Protein AF-A0A9D4R6Y9-F1 (afdb_monomer_lite)

Sequence (122 aa):
MSGPCGAQRCAICPYTMTADYFTDPSCRKYSVRNNMDCKSSNAVYAVNCRRCRRYVYVEETGGTLYQGHLLKLSRIRTQQSDPVAEQFYTDGHSVDDFRIMGLKKTQRIGRVPQYHEAIMDG

pLDDT: mean 79.69, std 13.56, range [30.67, 95.31]

Foldseek 3Di:
DAAPVRDDPQVARVQEDDDQWDAFLVRDIAGQPDPDDQQDAQFWKWKAFQVQRWIKIKRDAADGNSVVVVVLLVCLVVVPDDPPSVVQNPPPHHPVRIHMYTRGHDPDHDDDMDIDTGHNDD

Radius of gyration: 13.74 Å; chains: 1; bounding box: 34×31×35 Å

Structure (mmCIF, N/CA/C/O backbone):
data_AF-A0A9D4R6Y9-F1
#
_entry.id   AF-A0A9D4R6Y9-F1
#
loop_
_atom_site.group_PDB
_atom_site.id
_atom_site.type_symbol
_atom_site.label_atom_id
_atom_site.label_alt_id
_atom_site.label_comp_id
_atom_site.label_asym_id
_atom_site.label_entity_id
_atom_site.label_seq_id
_atom_site.pdbx_PDB_ins_code
_atom_site.Cartn_x
_atom_site.Cartn_y
_atom_site.Cartn_z
_atom_site.occupancy
_atom_site.B_iso_or_equiv
_atom_site.auth_seq_id
_atom_site.auth_comp_id
_atom_site.auth_asym_id
_atom_site.auth_atom_id
_atom_site.pdbx_PDB_model_num
ATOM 1 N N . MET A 1 1 ? -16.861 -4.613 -6.555 1.00 50.16 1 MET A N 1
ATOM 2 C CA . MET A 1 1 ? -16.790 -5.135 -5.173 1.00 50.16 1 MET A CA 1
ATOM 3 C C . MET A 1 1 ? -16.134 -4.084 -4.286 1.00 50.16 1 MET A C 1
ATOM 5 O O . MET A 1 1 ? -15.213 -3.417 -4.749 1.00 50.16 1 MET A O 1
ATOM 9 N N . SER A 1 2 ? -16.639 -3.878 -3.070 1.00 62.03 2 SER A N 1
ATOM 10 C CA . SER A 1 2 ? -15.999 -3.050 -2.039 1.00 62.03 2 SER A CA 1
ATOM 11 C C . SER A 1 2 ? -14.881 -3.850 -1.364 1.00 62.03 2 SER A C 1
ATOM 13 O O . SER A 1 2 ? -15.074 -5.023 -1.057 1.00 62.03 2 SER A O 1
ATOM 15 N N . GLY A 1 3 ? -13.712 -3.239 -1.164 1.00 76.44 3 GLY A N 1
ATOM 16 C CA . GLY A 1 3 ? -12.616 -3.858 -0.408 1.00 76.44 3 GLY A CA 1
ATOM 17 C C . GLY A 1 3 ? -12.888 -3.888 1.106 1.00 76.44 3 GLY A C 1
ATOM 18 O O . GLY A 1 3 ? -13.947 -3.423 1.534 1.00 76.44 3 GLY A O 1
ATOM 19 N N . PRO A 1 4 ? -11.931 -4.353 1.933 1.00 83.38 4 PRO A N 1
ATOM 20 C CA . PRO A 1 4 ? -12.119 -4.531 3.380 1.00 83.38 4 PRO A CA 1
ATOM 21 C C . PRO A 1 4 ? -12.622 -3.294 4.137 1.00 83.38 4 PRO A C 1
ATOM 23 O O . PRO A 1 4 ? -13.291 -3.424 5.152 1.00 83.38 4 PRO A O 1
ATOM 26 N N . CYS A 1 5 ? -12.353 -2.086 3.634 1.00 88.75 5 CYS A N 1
ATOM 27 C CA . CYS A 1 5 ? -12.771 -0.842 4.282 1.00 88.75 5 CYS A CA 1
ATOM 28 C C . CYS A 1 5 ? -14.231 -0.430 4.006 1.00 88.75 5 CYS A C 1
ATOM 30 O O . CYS A 1 5 ? -14.662 0.636 4.461 1.00 88.75 5 CYS A O 1
ATOM 32 N N . GLY A 1 6 ? -14.974 -1.194 3.197 1.00 88.81 6 GLY A N 1
ATOM 33 C CA . GLY A 1 6 ? -16.362 -0.908 2.818 1.00 88.81 6 GLY A CA 1
ATOM 34 C C . GLY A 1 6 ? -16.546 0.238 1.813 1.00 88.81 6 GLY A C 1
ATOM 35 O O . GLY A 1 6 ? -17.661 0.472 1.360 1.00 88.81 6 GLY A O 1
ATOM 36 N N . ALA A 1 7 ? -15.481 0.947 1.421 1.00 89.50 7 ALA A N 1
ATOM 37 C CA . ALA A 1 7 ? -15.581 2.017 0.431 1.00 89.50 7 ALA A CA 1
ATOM 38 C C . ALA A 1 7 ? -15.695 1.461 -0.997 1.00 89.50 7 ALA A C 1
ATOM 40 O O . ALA A 1 7 ? -14.963 0.548 -1.404 1.00 89.50 7 ALA A O 1
ATOM 41 N N . GLN A 1 8 ? -16.583 2.061 -1.788 1.00 89.25 8 GLN A N 1
ATOM 42 C CA . GLN A 1 8 ? -16.699 1.771 -3.211 1.00 89.25 8 GLN A CA 1
ATOM 43 C C . GLN A 1 8 ? -15.455 2.296 -3.944 1.00 89.25 8 GLN A C 1
ATOM 45 O O . GLN A 1 8 ? -15.147 3.480 -3.874 1.00 89.25 8 GLN A O 1
ATOM 50 N N . ARG A 1 9 ? -14.743 1.407 -4.655 1.00 89.44 9 ARG A N 1
ATOM 51 C CA . ARG A 1 9 ? -13.534 1.730 -5.446 1.00 89.44 9 ARG A CA 1
ATOM 52 C C . ARG A 1 9 ? -12.377 2.340 -4.633 1.00 89.44 9 ARG A C 1
ATOM 54 O O . ARG A 1 9 ? -11.681 3.227 -5.117 1.00 89.44 9 ARG A O 1
ATOM 61 N N . CYS A 1 10 ? -12.137 1.854 -3.413 1.00 91.56 10 CYS A N 1
ATOM 62 C CA . CYS A 1 10 ? -10.939 2.236 -2.659 1.00 91.56 10 CYS A CA 1
ATOM 63 C C . CYS A 1 10 ? -9.663 1.983 -3.485 1.00 91.56 10 CYS A C 1
ATOM 65 O O . CYS A 1 10 ? -9.464 0.873 -3.973 1.00 91.56 10 CYS A O 1
ATOM 67 N N . ALA A 1 11 ? -8.784 2.984 -3.593 1.00 91.00 11 ALA A N 1
ATOM 68 C CA . ALA A 1 11 ? -7.541 2.884 -4.362 1.00 91.00 11 ALA A CA 1
ATOM 69 C C . ALA 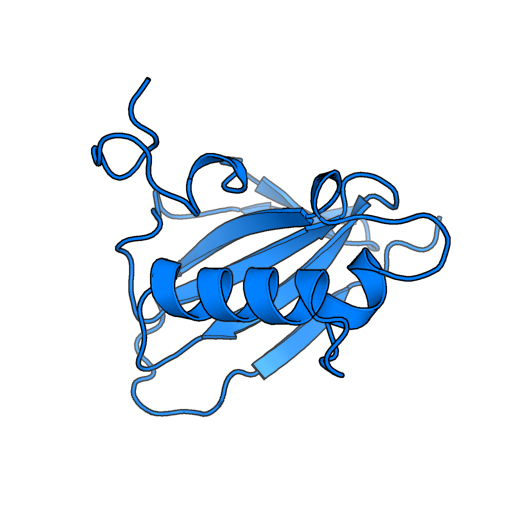A 1 11 ? -6.503 1.930 -3.743 1.00 91.00 11 ALA A C 1
ATOM 71 O O . ALA A 1 11 ? -5.618 1.446 -4.441 1.00 91.00 11 ALA A O 1
ATOM 72 N N . ILE A 1 12 ? -6.606 1.667 -2.437 1.00 91.25 12 ILE A N 1
ATOM 73 C CA . ILE A 1 12 ? -5.592 0.934 -1.665 1.00 91.25 12 ILE A CA 1
ATOM 74 C C . ILE A 1 12 ? -5.989 -0.516 -1.413 1.00 91.25 12 ILE A C 1
ATOM 76 O O . ILE A 1 12 ? -5.146 -1.404 -1.492 1.00 91.25 12 ILE A O 1
ATOM 80 N N . CYS A 1 13 ? -7.274 -0.778 -1.171 1.00 90.31 13 CYS A N 1
ATOM 81 C CA . CYS A 1 13 ? -7.758 -2.128 -0.887 1.00 90.31 13 CYS A CA 1
ATOM 82 C C . CYS A 1 13 ? -7.397 -3.198 -1.935 1.00 90.31 13 CYS A C 1
ATOM 84 O O . CYS A 1 13 ? -7.180 -4.330 -1.514 1.00 90.31 13 CYS A O 1
ATOM 86 N N . PRO A 1 14 ? -7.284 -2.905 -3.248 1.00 90.81 14 PRO A N 1
ATOM 87 C CA . PRO A 1 14 ? -6.811 -3.886 -4.231 1.00 90.81 14 PRO A CA 1
ATOM 88 C C . PRO A 1 14 ? -5.385 -4.402 -3.976 1.00 90.81 14 PRO A C 1
ATOM 90 O O . PRO A 1 14 ? -5.031 -5.492 -4.422 1.00 90.81 14 PRO A O 1
ATOM 93 N N . TYR A 1 15 ? -4.572 -3.626 -3.257 1.00 90.56 15 TYR A N 1
ATOM 94 C CA . TYR A 1 15 ? -3.206 -3.981 -2.876 1.00 90.56 15 TYR A CA 1
ATOM 95 C C . TYR A 1 15 ? -3.137 -4.605 -1.475 1.00 90.56 15 TYR A C 1
ATOM 97 O O . TYR A 1 15 ? -2.095 -5.138 -1.090 1.00 90.56 15 TYR A O 1
ATOM 105 N N . THR A 1 16 ? -4.230 -4.565 -0.706 1.00 87.38 16 THR A N 1
ATOM 106 C CA . THR A 1 16 ? -4.296 -5.148 0.635 1.00 87.38 16 THR A CA 1
ATOM 107 C C . THR A 1 16 ? -4.453 -6.658 0.577 1.00 87.38 16 THR A C 1
ATOM 109 O O . THR A 1 16 ? -5.313 -7.181 -0.126 1.00 87.38 16 THR A O 1
ATOM 112 N N . MET A 1 17 ? -3.632 -7.353 1.356 1.00 85.50 17 MET A N 1
ATOM 113 C CA . MET A 1 17 ? -3.764 -8.776 1.630 1.00 85.50 17 MET A CA 1
ATOM 114 C C . MET A 1 17 ? -4.025 -9.010 3.116 1.00 85.50 17 MET A C 1
ATOM 116 O O . MET A 1 17 ? -3.555 -8.267 3.979 1.00 85.50 17 MET A O 1
ATOM 120 N N . THR A 1 18 ? -4.765 -10.075 3.397 1.00 78.62 18 THR A N 1
ATOM 121 C CA . THR A 1 18 ? -4.984 -10.610 4.739 1.00 78.62 18 THR A CA 1
ATOM 122 C C . THR A 1 18 ? -4.292 -11.960 4.838 1.00 78.62 18 THR A C 1
ATOM 124 O O . THR A 1 18 ? -4.414 -12.780 3.929 1.00 78.62 18 THR A O 1
ATOM 127 N N . ALA A 1 19 ? -3.590 -12.200 5.936 1.00 79.12 19 ALA A N 1
ATOM 128 C CA . ALA A 1 19 ? -3.064 -13.509 6.283 1.00 79.12 19 ALA A CA 1
ATOM 129 C C . ALA A 1 19 ? -3.063 -13.637 7.804 1.00 79.12 19 ALA A C 1
ATOM 131 O O . ALA A 1 19 ? -2.883 -12.635 8.490 1.00 79.12 19 ALA A O 1
ATOM 132 N N . ASP A 1 20 ? -3.214 -14.853 8.324 1.00 80.56 20 ASP A N 1
ATOM 133 C CA . ASP A 1 20 ? -3.112 -15.110 9.769 1.00 80.56 20 ASP A CA 1
ATOM 134 C C . ASP A 1 20 ? -1.658 -15.066 10.256 1.00 80.56 20 ASP A C 1
ATOM 136 O O . ASP A 1 20 ? -1.360 -14.884 11.441 1.00 80.56 20 ASP A O 1
ATOM 140 N N . TYR A 1 21 ? -0.727 -15.265 9.328 1.00 78.12 21 TYR A N 1
ATOM 141 C CA . TYR A 1 21 ? 0.697 -15.243 9.573 1.00 78.12 21 TYR A CA 1
ATOM 142 C C . TYR A 1 21 ? 1.469 -14.906 8.305 1.00 78.12 21 TYR A C 1
ATOM 144 O O . TYR A 1 21 ? 1.001 -15.127 7.189 1.00 78.12 21 TYR A O 1
ATOM 152 N N . PHE A 1 22 ? 2.700 -14.462 8.494 1.00 75.69 22 PHE A N 1
ATOM 153 C CA . PHE A 1 22 ? 3.706 -14.438 7.444 1.00 75.69 22 PHE A CA 1
ATOM 154 C C . PHE A 1 22 ? 5.022 -14.993 8.004 1.00 75.69 22 PHE A C 1
ATOM 156 O O . PHE A 1 22 ? 5.182 -15.139 9.222 1.00 75.69 22 PHE A O 1
ATOM 163 N N . THR A 1 23 ? 5.936 -15.346 7.109 1.00 74.31 23 THR A N 1
ATOM 164 C CA . THR A 1 23 ? 7.214 -15.972 7.453 1.00 74.31 23 THR A CA 1
ATOM 165 C C . THR A 1 23 ? 8.350 -15.075 6.985 1.00 74.31 23 THR A C 1
ATOM 167 O O . THR A 1 23 ? 8.291 -14.554 5.871 1.00 74.31 23 THR A O 1
ATOM 170 N N . ASP A 1 24 ? 9.351 -14.868 7.838 1.00 67.88 24 ASP A N 1
ATOM 171 C CA . ASP A 1 24 ? 10.568 -14.139 7.477 1.00 67.88 24 ASP A CA 1
ATOM 172 C C . ASP A 1 24 ? 11.606 -15.061 6.790 1.00 67.88 24 ASP A C 1
ATOM 174 O O . ASP A 1 24 ? 11.403 -16.275 6.706 1.00 67.88 24 ASP A O 1
ATOM 178 N N . PRO A 1 25 ? 12.729 -14.512 6.298 1.00 65.56 25 PRO A N 1
ATOM 179 C CA . PRO A 1 25 ? 13.803 -15.273 5.652 1.00 65.56 25 PRO A CA 1
ATOM 180 C C . PRO A 1 25 ? 14.384 -16.400 6.505 1.00 65.56 25 PRO A C 1
ATOM 182 O O . PRO A 1 25 ? 14.843 -17.408 5.985 1.00 65.56 25 PRO A O 1
ATOM 185 N N . SER A 1 26 ? 14.359 -16.245 7.828 1.00 68.75 26 SER A N 1
ATOM 186 C CA . SER A 1 26 ? 14.868 -17.227 8.786 1.00 68.75 26 SER A CA 1
ATOM 187 C C . SER A 1 26 ? 13.816 -18.280 9.151 1.00 68.75 26 SER A C 1
ATOM 189 O O . SER A 1 26 ? 13.926 -18.930 10.191 1.00 68.75 26 SER A O 1
ATOM 191 N N . CYS A 1 27 ? 12.771 -18.431 8.331 1.00 74.31 27 CYS A N 1
ATOM 192 C CA . CYS A 1 27 ? 11.635 -19.321 8.558 1.00 74.31 27 CYS A CA 1
ATOM 193 C C . CYS A 1 27 ? 10.863 -19.038 9.859 1.00 74.31 27 CYS A C 1
ATOM 195 O O . CYS A 1 27 ? 10.098 -19.887 10.328 1.00 74.31 27 CYS A O 1
ATOM 197 N N . ARG A 1 28 ? 11.003 -17.845 10.453 1.00 73.56 28 ARG A N 1
ATOM 198 C CA . ARG A 1 28 ? 10.245 -17.486 11.655 1.00 73.56 28 ARG A CA 1
ATOM 199 C C . ARG A 1 28 ? 8.850 -17.037 11.259 1.00 73.56 28 ARG A C 1
ATOM 201 O O . ARG A 1 28 ? 8.674 -16.161 10.416 1.00 73.56 28 ARG A O 1
ATOM 208 N N . LYS A 1 29 ? 7.848 -17.629 11.906 1.00 78.75 29 LYS A N 1
ATOM 209 C CA . LYS A 1 29 ? 6.431 -17.330 11.693 1.00 78.75 29 LYS A CA 1
ATOM 210 C C . LYS A 1 29 ? 5.980 -16.210 12.627 1.00 78.75 29 LYS A C 1
ATOM 212 O O . LYS A 1 29 ? 6.095 -16.332 13.846 1.00 78.75 29 LYS A O 1
ATOM 217 N N . TYR A 1 30 ? 5.402 -15.158 12.066 1.00 75.62 30 TYR A N 1
ATOM 218 C CA . TYR A 1 30 ? 4.850 -14.030 12.812 1.00 75.62 30 TYR A CA 1
ATOM 219 C C . TYR A 1 30 ? 3.336 -14.046 12.686 1.00 75.62 30 TYR A C 1
ATOM 221 O O . TYR A 1 30 ? 2.799 -14.037 11.581 1.00 75.62 30 TYR A O 1
ATOM 229 N N . SER A 1 31 ? 2.642 -14.081 13.823 1.00 75.62 31 SER A N 1
ATOM 230 C CA . SER A 1 31 ? 1.183 -14.005 13.851 1.00 75.62 31 SER A CA 1
ATOM 231 C C . SER A 1 31 ? 0.724 -12.591 13.511 1.00 75.62 31 SER A C 1
ATOM 233 O O . SER A 1 31 ? 1.149 -11.626 14.152 1.00 75.62 31 SER A O 1
ATOM 235 N N . VAL A 1 32 ? -0.198 -12.477 12.565 1.00 79.50 32 VAL A N 1
ATOM 236 C CA . VAL A 1 32 ? -0.893 -11.228 12.270 1.00 79.50 32 VAL A CA 1
ATOM 237 C C . VAL A 1 32 ? -2.081 -11.153 13.214 1.00 79.50 32 VAL A C 1
ATOM 239 O O . VAL A 1 32 ? -3.077 -11.856 13.070 1.00 79.50 32 VAL A O 1
ATOM 242 N N . ARG A 1 33 ? -1.944 -10.338 14.256 1.00 65.31 33 ARG A N 1
ATOM 243 C CA . ARG A 1 33 ? -2.988 -10.144 15.260 1.00 65.31 33 ARG A CA 1
ATOM 244 C C . ARG A 1 33 ? -3.595 -8.782 15.006 1.00 65.31 33 ARG A C 1
ATOM 246 O O . ARG A 1 33 ? -3.117 -7.813 15.587 1.00 65.31 33 ARG A O 1
ATOM 253 N N . ASN A 1 34 ? -4.549 -8.726 14.072 1.00 66.00 34 ASN A N 1
ATOM 254 C CA . ASN A 1 34 ? -5.666 -7.771 13.980 1.00 66.00 34 ASN A CA 1
ATOM 255 C C . ASN A 1 34 ? -6.144 -7.621 12.529 1.00 66.00 34 ASN A C 1
ATOM 257 O O . ASN A 1 34 ? -5.340 -7.447 11.616 1.00 66.00 34 ASN A O 1
ATOM 261 N N . ASN A 1 35 ? -7.465 -7.558 12.342 1.00 71.00 35 ASN A N 1
ATOM 262 C CA . ASN A 1 35 ? -8.069 -7.122 11.083 1.00 71.00 35 ASN A CA 1
ATOM 263 C C . ASN A 1 35 ? -7.862 -5.613 10.924 1.00 71.00 35 ASN A C 1
ATOM 265 O O . ASN A 1 35 ? -8.661 -4.811 11.407 1.00 71.00 35 ASN A O 1
ATOM 269 N N . MET A 1 36 ? -6.755 -5.226 10.291 1.00 80.94 36 MET A N 1
ATOM 270 C CA . MET A 1 36 ? -6.520 -3.846 9.877 1.00 80.94 36 MET A CA 1
ATOM 271 C C . MET A 1 36 ? -6.932 -3.653 8.422 1.00 80.94 36 MET A C 1
ATOM 273 O O . MET A 1 36 ? -6.724 -4.513 7.569 1.00 80.94 36 MET A O 1
ATOM 277 N N . ASP A 1 37 ? -7.499 -2.489 8.149 1.00 86.75 37 ASP A N 1
ATOM 278 C CA . ASP A 1 37 ? -7.884 -2.035 6.820 1.00 86.75 37 ASP A CA 1
ATOM 279 C C . ASP A 1 37 ? -7.188 -0.707 6.491 1.00 86.75 37 ASP A C 1
ATOM 281 O O . ASP A 1 37 ? -6.468 -0.134 7.310 1.00 86.75 37 ASP A O 1
ATOM 285 N N . CYS A 1 38 ? -7.428 -0.160 5.298 1.00 88.12 38 CYS A N 1
ATOM 286 C CA . CYS A 1 38 ? -6.811 1.107 4.908 1.00 88.12 38 CYS A CA 1
ATOM 287 C C . CYS A 1 38 ? -7.232 2.301 5.795 1.00 88.12 38 CYS A C 1
ATOM 289 O O . CYS A 1 38 ? -6.572 3.332 5.768 1.00 88.12 38 CYS A O 1
ATOM 291 N N . LYS A 1 39 ? -8.309 2.198 6.584 1.00 89.06 39 LYS A N 1
ATOM 292 C CA . LYS A 1 39 ? -8.752 3.265 7.498 1.00 89.06 39 LYS A CA 1
ATOM 293 C C . LYS A 1 39 ? -8.020 3.221 8.840 1.00 89.06 39 LYS A C 1
ATOM 295 O O . LYS A 1 39 ? -8.108 4.170 9.615 1.00 89.06 39 LYS A O 1
ATOM 300 N N . SER A 1 40 ? -7.301 2.140 9.124 1.00 87.69 40 SER A N 1
ATOM 301 C CA . SER A 1 40 ? -6.531 1.989 10.354 1.00 87.69 40 SER A CA 1
ATOM 302 C C . SER A 1 40 ? -5.396 3.013 10.414 1.00 87.69 40 SER A C 1
ATOM 304 O O . SER A 1 40 ? -4.721 3.260 9.419 1.00 87.69 40 SER A O 1
ATOM 306 N N . SER A 1 41 ? -5.183 3.606 11.584 1.00 87.25 41 SER A N 1
ATOM 307 C CA . SER A 1 41 ? -4.089 4.538 11.871 1.00 87.25 41 SER A CA 1
ATOM 308 C C . SER A 1 41 ? -3.206 4.001 12.989 1.00 87.25 41 SER A C 1
ATOM 310 O O . SER A 1 41 ? -3.616 3.094 13.722 1.00 87.25 41 SER A O 1
ATOM 312 N N . ASN A 1 42 ? -2.004 4.577 13.113 1.00 82.38 42 ASN A N 1
ATOM 313 C CA . ASN A 1 42 ? -0.981 4.163 14.076 1.00 82.38 42 ASN A CA 1
ATOM 314 C C . ASN A 1 42 ? -0.767 2.650 13.992 1.00 82.38 42 ASN A C 1
ATOM 316 O O . ASN A 1 42 ? -1.159 1.893 14.881 1.00 82.38 42 ASN A O 1
ATOM 320 N N . ALA A 1 43 ? -0.196 2.201 12.880 1.00 80.69 43 ALA A N 1
ATOM 321 C CA . ALA A 1 43 ? -0.123 0.793 12.537 1.00 80.69 43 ALA A CA 1
ATOM 322 C C . ALA A 1 43 ? 1.279 0.412 12.067 1.00 80.69 43 ALA A C 1
ATOM 324 O O . ALA A 1 43 ? 1.943 1.142 11.337 1.00 80.69 43 ALA A O 1
ATOM 325 N N . VAL A 1 44 ? 1.702 -0.779 12.473 1.00 81.56 44 VAL A N 1
ATOM 326 C CA . VAL A 1 44 ? 2.827 -1.474 11.859 1.00 81.56 44 VAL A CA 1
ATOM 327 C C . VAL A 1 44 ? 2.263 -2.348 10.750 1.00 81.56 44 VAL A C 1
ATOM 329 O O . VAL A 1 44 ? 1.345 -3.139 10.991 1.00 81.56 44 VAL A O 1
ATOM 332 N N . TYR A 1 45 ? 2.807 -2.215 9.547 1.00 83.50 45 TYR A N 1
ATOM 333 C CA . TYR A 1 45 ? 2.447 -3.026 8.391 1.00 83.50 45 TYR A CA 1
ATOM 334 C C . TYR A 1 45 ? 3.690 -3.597 7.717 1.00 83.50 45 TYR A C 1
ATOM 336 O O . TYR A 1 45 ? 4.804 -3.122 7.925 1.00 83.50 45 TYR A O 1
ATOM 344 N N . ALA A 1 46 ? 3.491 -4.626 6.905 1.00 84.19 46 ALA A N 1
ATOM 345 C CA . ALA A 1 46 ? 4.495 -5.125 5.987 1.00 84.19 46 ALA A CA 1
ATOM 346 C C . ALA A 1 46 ? 4.097 -4.782 4.553 1.00 84.19 46 ALA A C 1
ATOM 348 O O . ALA A 1 46 ? 2.933 -4.913 4.166 1.00 84.19 46 ALA A O 1
ATOM 349 N N . VAL A 1 47 ? 5.078 -4.375 3.761 1.00 87.44 47 VAL A N 1
ATOM 350 C CA . VAL A 1 47 ? 5.012 -4.399 2.306 1.00 87.44 47 VAL A CA 1
ATOM 351 C C . VAL A 1 47 ? 5.560 -5.737 1.848 1.00 87.44 47 VAL A C 1
ATOM 353 O O . VAL A 1 47 ? 6.636 -6.137 2.274 1.00 87.44 47 VAL A O 1
ATOM 356 N N . ASN A 1 48 ? 4.826 -6.431 0.992 1.00 87.56 48 ASN A N 1
ATOM 357 C CA . ASN A 1 48 ? 5.248 -7.669 0.363 1.00 87.56 48 ASN A CA 1
ATOM 358 C C . ASN A 1 48 ? 5.408 -7.449 -1.139 1.00 87.56 48 ASN A C 1
ATOM 360 O O . ASN A 1 48 ? 4.530 -6.877 -1.785 1.00 87.56 48 ASN A O 1
ATOM 364 N N . CYS A 1 49 ? 6.502 -7.955 -1.696 1.00 89.06 49 CYS A N 1
ATOM 365 C CA . CYS A 1 49 ? 6.634 -8.106 -3.134 1.00 89.06 49 CYS A CA 1
ATOM 366 C C . CYS A 1 49 ? 6.273 -9.534 -3.528 1.00 89.06 49 CYS A C 1
ATOM 368 O O . CYS A 1 49 ? 6.935 -10.480 -3.108 1.00 89.06 49 CYS A O 1
ATOM 370 N N . ARG A 1 50 ? 5.255 -9.716 -4.370 1.00 88.62 50 ARG A N 1
ATOM 371 C CA . ARG A 1 50 ? 4.823 -11.063 -4.783 1.00 88.62 50 ARG A CA 1
ATOM 372 C C . ARG A 1 50 ? 5.794 -11.757 -5.738 1.00 88.62 50 ARG A C 1
ATOM 374 O O . ARG A 1 50 ? 5.812 -12.985 -5.770 1.00 88.62 50 ARG A O 1
ATOM 381 N N . ARG A 1 51 ? 6.609 -10.992 -6.471 1.00 88.50 51 ARG A N 1
ATOM 382 C CA . ARG A 1 51 ? 7.602 -11.513 -7.420 1.00 88.50 51 ARG A CA 1
ATOM 383 C C . ARG A 1 51 ? 8.773 -12.189 -6.711 1.00 88.50 51 ARG A C 1
ATOM 385 O O . ARG A 1 51 ? 9.030 -13.362 -6.953 1.00 88.50 51 ARG A O 1
ATOM 392 N N . CYS A 1 52 ? 9.441 -11.480 -5.801 1.00 85.94 52 CYS A N 1
ATOM 393 C CA . CYS A 1 52 ? 10.589 -12.011 -5.053 1.00 85.94 52 CYS A CA 1
ATOM 394 C C . CYS A 1 52 ? 10.229 -12.544 -3.658 1.00 85.94 52 CYS A C 1
ATOM 396 O O . CYS A 1 52 ? 11.087 -13.060 -2.950 1.00 85.94 52 CYS A O 1
ATOM 398 N N . ARG A 1 53 ? 8.962 -12.415 -3.246 1.00 80.69 53 ARG A N 1
ATOM 399 C CA . ARG A 1 53 ? 8.424 -12.854 -1.948 1.00 80.69 53 ARG A CA 1
ATOM 400 C C . ARG A 1 53 ? 9.071 -12.184 -0.722 1.00 80.69 53 ARG A C 1
ATOM 402 O O . ARG A 1 53 ? 8.881 -12.661 0.392 1.00 80.69 53 ARG A O 1
ATOM 409 N N . ARG A 1 54 ? 9.780 -11.063 -0.897 1.00 79.19 54 ARG A N 1
ATOM 410 C CA . ARG A 1 54 ? 10.402 -10.290 0.196 1.00 79.19 54 ARG A CA 1
ATOM 411 C C . ARG A 1 54 ? 9.383 -9.439 0.953 1.00 79.19 54 ARG A C 1
ATOM 413 O O . ARG A 1 54 ? 8.378 -9.013 0.375 1.00 79.19 54 ARG A O 1
ATOM 420 N N . TYR A 1 55 ? 9.666 -9.183 2.231 1.00 76.38 55 TYR A N 1
ATOM 421 C CA . TYR A 1 55 ? 8.854 -8.330 3.097 1.00 76.38 55 TYR A CA 1
ATOM 422 C C . TYR A 1 55 ? 9.680 -7.159 3.640 1.00 76.38 55 TYR A C 1
ATOM 424 O O . TYR A 1 55 ? 10.789 -7.346 4.135 1.00 76.38 55 TYR A O 1
ATOM 432 N N . VAL A 1 56 ? 9.110 -5.957 3.605 1.00 78.19 56 VAL A N 1
ATOM 433 C CA . VAL A 1 56 ? 9.654 -4.773 4.279 1.00 78.19 56 VAL A CA 1
ATOM 434 C C . VAL A 1 56 ? 8.678 -4.328 5.354 1.00 78.19 56 VAL A C 1
ATOM 436 O O . VAL A 1 56 ? 7.507 -4.078 5.076 1.00 78.19 56 VAL A O 1
ATOM 439 N N . TYR A 1 57 ? 9.152 -4.224 6.588 1.00 75.94 57 TYR A N 1
ATOM 440 C CA . TYR A 1 57 ? 8.372 -3.739 7.714 1.00 75.94 57 TYR A CA 1
ATOM 441 C C . TYR A 1 57 ? 8.381 -2.223 7.749 1.00 75.94 57 TYR A C 1
ATOM 443 O O . TYR A 1 57 ? 9.435 -1.597 7.656 1.00 75.94 57 TYR A O 1
ATOM 451 N N . VAL A 1 58 ? 7.205 -1.645 7.954 1.00 72.44 58 VAL A N 1
ATOM 452 C CA . VAL A 1 58 ? 7.026 -0.207 8.092 1.00 72.44 58 VAL A CA 1
ATOM 453 C C . VAL A 1 58 ? 6.215 0.065 9.350 1.00 72.44 58 VAL A C 1
ATOM 455 O O . VAL A 1 58 ? 5.061 -0.353 9.480 1.00 72.44 58 VAL A O 1
ATOM 458 N N . GLU A 1 59 ? 6.821 0.765 10.302 1.00 68.50 59 GLU A N 1
ATOM 459 C CA . GLU A 1 59 ? 6.105 1.326 11.444 1.00 68.50 59 GLU A CA 1
ATOM 460 C C . GLU A 1 59 ? 5.613 2.725 11.075 1.00 68.50 59 GLU A C 1
ATOM 462 O O . GLU A 1 59 ? 6.393 3.668 11.111 1.00 68.50 59 GLU A O 1
ATOM 467 N N . GLU A 1 60 ? 4.338 2.888 10.718 1.00 69.25 60 GLU A N 1
ATOM 468 C CA . GLU A 1 60 ? 3.783 4.198 10.362 1.00 69.25 60 GLU A CA 1
ATOM 469 C C . GLU A 1 60 ? 2.991 4.799 11.526 1.00 69.25 60 GLU A C 1
ATOM 471 O O . GLU A 1 60 ? 2.108 4.165 12.115 1.00 69.25 60 GLU A O 1
ATOM 476 N N . THR A 1 61 ? 3.303 6.051 11.867 1.00 62.03 61 THR A N 1
ATOM 477 C CA . THR A 1 61 ? 2.620 6.780 12.940 1.00 62.03 61 THR A CA 1
ATOM 478 C C . THR A 1 61 ? 2.181 8.161 12.457 1.00 62.03 61 THR A C 1
ATOM 480 O O . THR A 1 61 ? 2.886 8.798 11.680 1.00 62.03 61 THR A O 1
ATOM 483 N N . GLY A 1 62 ? 1.003 8.620 12.898 1.00 65.94 62 GLY A N 1
ATOM 484 C CA . GLY A 1 62 ? 0.473 9.949 12.553 1.00 65.94 62 GLY A CA 1
ATOM 485 C C . GLY A 1 62 ? -0.404 10.034 11.293 1.00 65.94 62 GLY A C 1
ATOM 486 O O . GLY A 1 62 ? -0.965 11.096 11.041 1.00 65.94 62 GLY A O 1
ATOM 487 N N . GLY A 1 63 ? -0.588 8.936 10.549 1.00 78.00 63 GLY A N 1
ATOM 488 C CA . GLY A 1 63 ? -1.476 8.839 9.383 1.00 78.00 63 GLY A CA 1
ATOM 489 C C . GLY A 1 63 ? -2.290 7.542 9.355 1.00 78.00 63 GLY A C 1
ATOM 490 O O . GLY A 1 63 ? -2.098 6.644 10.184 1.00 78.00 63 GLY A O 1
ATOM 491 N N . THR A 1 64 ? -3.236 7.455 8.418 1.00 87.56 64 THR A N 1
ATOM 492 C CA . THR A 1 64 ? -3.913 6.187 8.097 1.00 87.56 64 THR A CA 1
ATOM 493 C C . THR A 1 64 ? -3.077 5.373 7.119 1.00 87.56 64 THR A C 1
ATOM 495 O O . THR A 1 64 ? -2.399 5.940 6.263 1.00 87.56 64 THR A O 1
ATOM 498 N N . LEU A 1 65 ? -3.215 4.048 7.168 1.00 86.94 65 LEU A N 1
ATOM 499 C CA . LEU A 1 65 ? -2.642 3.141 6.176 1.00 86.94 65 LEU A CA 1
ATOM 500 C C . LEU A 1 65 ? -2.990 3.587 4.746 1.00 86.94 65 LEU A C 1
ATOM 502 O O . LEU A 1 65 ? -2.150 3.544 3.857 1.00 86.94 65 LEU A O 1
ATOM 506 N N . TYR A 1 66 ? -4.198 4.107 4.514 1.00 90.19 66 TYR A N 1
ATOM 507 C CA . TYR A 1 66 ? -4.584 4.670 3.223 1.00 90.19 66 TYR A CA 1
ATOM 508 C C . TYR A 1 66 ? -3.625 5.768 2.745 1.00 90.19 66 TYR A C 1
ATOM 510 O O . TYR A 1 66 ? -3.192 5.729 1.597 1.00 90.19 66 TYR A O 1
ATOM 518 N N . GLN A 1 67 ? -3.285 6.732 3.605 1.00 88.69 67 GLN A N 1
ATOM 519 C CA . GLN A 1 67 ? -2.422 7.861 3.247 1.00 88.69 67 GLN A CA 1
ATOM 520 C C . GLN A 1 67 ? -0.993 7.400 2.949 1.00 8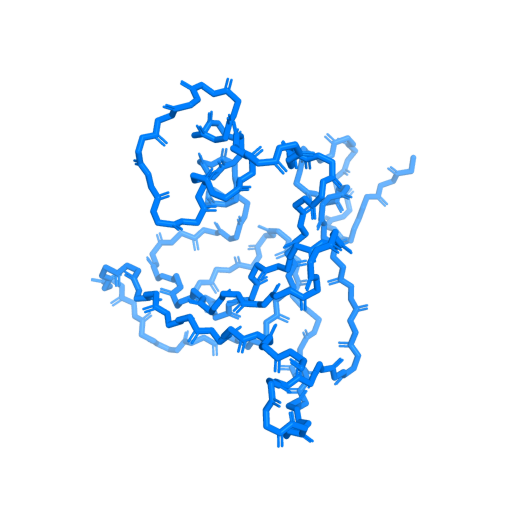8.69 67 GLN A C 1
ATOM 522 O O . GLN A 1 67 ? -0.466 7.723 1.883 1.00 88.69 67 GLN A O 1
ATOM 527 N N . GLY A 1 68 ? -0.394 6.602 3.837 1.00 86.19 68 GLY A N 1
ATOM 528 C CA . GLY A 1 68 ? 0.957 6.079 3.638 1.00 86.19 68 GLY A CA 1
ATOM 529 C C . GLY A 1 68 ? 1.080 5.204 2.397 1.00 86.19 68 GLY A C 1
ATOM 530 O O . GLY A 1 68 ? 2.012 5.348 1.603 1.00 86.19 68 GLY A O 1
ATOM 531 N N . HIS A 1 69 ? 0.097 4.336 2.160 1.00 88.44 69 HIS A N 1
ATOM 532 C CA . HIS A 1 69 ? 0.098 3.470 0.987 1.00 88.44 69 HIS A CA 1
ATOM 533 C C . HIS A 1 69 ? -0.180 4.236 -0.305 1.00 88.44 69 HIS A C 1
ATOM 535 O O . HIS A 1 69 ? 0.438 3.937 -1.324 1.00 88.44 69 HIS A O 1
ATOM 541 N N . LEU A 1 70 ? -1.054 5.246 -0.284 1.00 91.25 70 LEU A N 1
ATOM 542 C CA . LEU A 1 70 ? -1.284 6.094 -1.452 1.00 91.25 70 LEU A CA 1
ATOM 543 C C . LEU A 1 70 ? -0.017 6.863 -1.832 1.00 91.25 70 LEU A C 1
ATOM 545 O O . LEU A 1 70 ? 0.326 6.924 -3.013 1.00 91.25 70 LEU A O 1
ATOM 549 N N . LEU A 1 71 ? 0.707 7.385 -0.837 1.00 89.25 71 LEU A N 1
ATOM 550 C CA . LEU A 1 71 ? 2.014 7.998 -1.046 1.00 89.25 71 LEU A CA 1
ATOM 551 C C . LEU A 1 71 ? 2.994 6.997 -1.669 1.00 89.25 71 LEU A C 1
ATOM 553 O O . LEU A 1 71 ? 3.653 7.331 -2.652 1.00 89.25 71 LEU A O 1
ATOM 557 N N . LYS A 1 72 ? 3.051 5.760 -1.160 1.00 89.75 72 LYS A N 1
ATOM 558 C CA . LYS A 1 72 ? 3.925 4.721 -1.719 1.00 89.75 72 LYS A CA 1
ATOM 559 C C . LYS A 1 72 ? 3.576 4.396 -3.173 1.00 89.75 72 LYS A C 1
ATOM 561 O O . LYS A 1 72 ? 4.464 4.410 -4.016 1.00 89.75 72 LYS A O 1
ATOM 566 N N . LEU A 1 73 ? 2.297 4.190 -3.492 1.00 92.25 73 LEU A N 1
ATOM 567 C CA . LEU A 1 73 ? 1.843 3.958 -4.869 1.00 92.25 73 LEU A CA 1
ATOM 568 C C . LEU A 1 73 ? 2.189 5.128 -5.792 1.00 92.25 73 LEU A C 1
ATOM 570 O O . LEU A 1 73 ? 2.591 4.907 -6.932 1.00 92.25 73 LEU A O 1
ATOM 574 N N . SER A 1 74 ? 2.039 6.364 -5.310 1.00 94.25 74 SER A N 1
ATOM 575 C CA . SER A 1 74 ? 2.436 7.556 -6.058 1.00 94.25 74 SER A CA 1
ATOM 576 C C . SER A 1 74 ? 3.934 7.536 -6.362 1.00 94.25 74 SER A C 1
ATOM 578 O O . SER A 1 74 ? 4.322 7.680 -7.519 1.00 94.25 74 SER A O 1
ATOM 580 N N . ARG A 1 75 ? 4.777 7.261 -5.356 1.00 93.56 75 ARG A N 1
ATOM 581 C CA . ARG A 1 75 ? 6.237 7.172 -5.516 1.00 93.56 75 ARG A CA 1
ATOM 582 C C . ARG A 1 75 ? 6.659 6.071 -6.481 1.00 93.56 75 ARG A C 1
ATOM 584 O O . ARG A 1 75 ? 7.511 6.324 -7.317 1.00 93.56 75 ARG A O 1
ATOM 591 N N . ILE A 1 76 ? 6.014 4.903 -6.431 1.00 93.25 76 ILE A N 1
ATOM 592 C CA . ILE A 1 76 ? 6.264 3.813 -7.386 1.00 93.25 76 ILE A CA 1
ATOM 593 C C . ILE A 1 76 ? 5.947 4.269 -8.817 1.00 93.25 76 ILE A C 1
ATOM 595 O O . ILE A 1 76 ? 6.765 4.128 -9.718 1.00 93.25 76 ILE A O 1
ATOM 599 N N . ARG A 1 77 ? 4.765 4.859 -9.031 1.00 93.75 77 ARG A N 1
ATOM 600 C CA . ARG A 1 77 ? 4.302 5.291 -10.364 1.00 93.75 77 ARG A CA 1
ATOM 601 C C . ARG A 1 77 ? 5.112 6.447 -10.941 1.00 93.75 77 ARG A C 1
ATOM 603 O O . ARG A 1 77 ? 5.247 6.545 -12.154 1.00 93.75 77 ARG A O 1
ATOM 610 N N . THR A 1 78 ? 5.601 7.330 -10.077 1.00 95.31 78 THR A N 1
ATOM 611 C CA . THR A 1 78 ? 6.394 8.513 -10.449 1.00 95.31 78 THR A CA 1
ATOM 612 C C . THR A 1 78 ? 7.898 8.287 -10.339 1.00 95.31 78 THR A C 1
ATOM 614 O O . THR A 1 78 ? 8.655 9.221 -10.578 1.00 95.31 78 THR A O 1
ATOM 617 N N . GLN A 1 79 ? 8.322 7.067 -9.988 1.00 94.00 79 GLN A N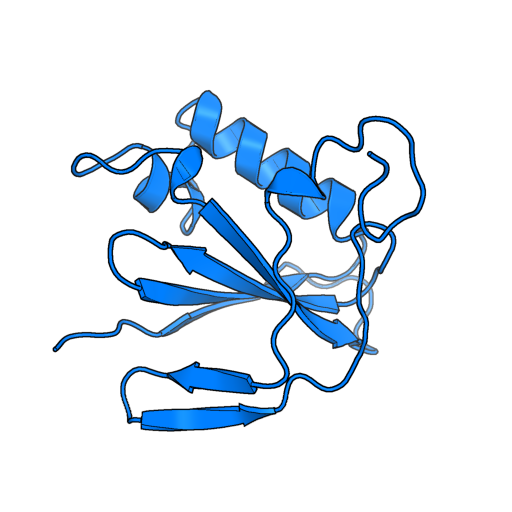 1
ATOM 618 C CA . GLN A 1 79 ? 9.722 6.672 -9.825 1.00 94.00 79 GLN A CA 1
ATOM 619 C C . GLN A 1 79 ? 10.514 7.615 -8.904 1.00 94.00 79 GLN A C 1
ATOM 621 O O . GLN A 1 79 ? 11.657 7.976 -9.170 1.00 94.00 79 GLN A O 1
ATOM 626 N N . GLN A 1 80 ? 9.884 8.051 -7.812 1.00 92.38 80 GLN A N 1
ATOM 627 C CA . GLN A 1 80 ? 10.561 8.849 -6.791 1.00 92.38 80 GLN A CA 1
ATOM 628 C C . GLN A 1 80 ? 11.382 7.944 -5.871 1.00 92.38 80 GLN A C 1
ATOM 630 O O . GLN A 1 80 ? 10.927 6.855 -5.505 1.00 92.38 80 GLN A O 1
ATOM 635 N N . SER A 1 81 ? 12.564 8.420 -5.466 1.00 87.25 81 SER A N 1
ATOM 636 C CA . SER A 1 81 ? 13.425 7.699 -4.525 1.00 87.25 81 SER A CA 1
ATOM 637 C C . SER A 1 81 ? 12.713 7.496 -3.188 1.00 87.25 81 SER A C 1
ATOM 639 O O . SER A 1 81 ? 12.172 8.429 -2.584 1.00 87.25 81 SER A O 1
ATOM 641 N N . ASP A 1 82 ? 12.664 6.238 -2.769 1.00 87.44 82 ASP A N 1
ATOM 642 C CA . ASP A 1 82 ? 12.090 5.771 -1.517 1.00 87.44 82 ASP A CA 1
ATOM 643 C C . ASP A 1 82 ? 12.515 4.309 -1.315 1.00 87.44 82 ASP A C 1
ATOM 645 O O . ASP A 1 82 ? 12.343 3.515 -2.244 1.00 87.44 82 ASP A O 1
ATOM 649 N N . PRO A 1 83 ? 12.979 3.926 -0.108 1.00 82.62 83 PRO A N 1
ATOM 650 C CA . PRO A 1 83 ? 13.563 2.603 0.138 1.00 82.62 83 PRO A CA 1
ATOM 651 C C . PRO A 1 83 ? 12.670 1.419 -0.245 1.00 82.62 83 PRO A C 1
ATOM 653 O O . PRO A 1 83 ? 13.149 0.345 -0.574 1.00 82.62 83 PRO A O 1
ATOM 656 N N . VAL A 1 84 ? 11.350 1.601 -0.199 1.00 84.56 84 VAL A N 1
ATOM 657 C CA . VAL A 1 84 ? 10.392 0.557 -0.569 1.00 84.56 84 VAL A CA 1
ATOM 658 C C . VAL A 1 84 ? 9.948 0.715 -2.016 1.00 84.56 84 VAL A C 1
ATOM 660 O O . VAL A 1 84 ? 9.732 -0.284 -2.688 1.00 84.56 84 VAL A O 1
ATOM 663 N N . ALA A 1 85 ? 9.739 1.946 -2.490 1.00 88.94 85 ALA A N 1
ATOM 664 C CA . ALA A 1 85 ? 9.186 2.181 -3.819 1.00 88.94 85 ALA A CA 1
ATOM 665 C C . ALA A 1 85 ? 10.153 1.757 -4.928 1.00 88.94 85 ALA A C 1
ATOM 667 O O . ALA A 1 85 ? 9.686 1.209 -5.923 1.00 88.94 85 ALA A O 1
ATOM 668 N N . GLU A 1 86 ? 11.457 1.982 -4.731 1.00 90.12 86 GLU A N 1
ATOM 669 C CA . GLU A 1 86 ? 12.525 1.655 -5.688 1.00 90.12 86 GLU A CA 1
ATOM 670 C C . GLU A 1 86 ? 12.426 0.217 -6.188 1.00 90.12 86 GLU A C 1
ATOM 672 O O . GLU A 1 86 ? 12.417 -0.016 -7.395 1.00 90.12 86 GLU A O 1
ATOM 677 N N . GLN A 1 87 ? 12.179 -0.729 -5.281 1.00 88.69 87 GLN A N 1
ATOM 678 C CA . GLN A 1 87 ? 12.001 -2.137 -5.624 1.00 88.69 87 GLN A CA 1
ATOM 679 C C . GLN A 1 87 ? 10.901 -2.388 -6.672 1.00 88.69 87 GLN A C 1
ATOM 681 O O . GLN A 1 87 ? 10.975 -3.373 -7.395 1.00 88.69 87 GLN A O 1
ATOM 686 N N . PHE A 1 88 ? 9.858 -1.556 -6.748 1.00 92.25 88 PHE A N 1
ATOM 687 C CA . PHE A 1 88 ? 8.680 -1.796 -7.594 1.00 92.25 88 PHE A CA 1
ATOM 688 C C . PHE A 1 88 ? 8.710 -1.049 -8.930 1.00 92.25 88 PHE A C 1
ATOM 690 O O . PHE A 1 88 ? 7.699 -1.038 -9.634 1.00 92.25 88 PHE A O 1
ATOM 697 N N . TYR A 1 89 ? 9.829 -0.417 -9.282 1.00 92.06 89 TYR A N 1
ATOM 698 C CA . TYR A 1 89 ? 10.044 0.139 -10.621 1.00 92.06 89 TYR A CA 1
ATOM 699 C C . TYR A 1 89 ? 11.424 -0.191 -11.208 1.00 92.06 89 TYR A C 1
ATOM 701 O O . TYR A 1 89 ? 11.798 0.358 -12.244 1.00 92.06 89 TYR A O 1
ATOM 709 N N . THR A 1 90 ? 12.159 -1.118 -10.587 1.00 88.56 90 THR A N 1
ATOM 710 C CA . THR A 1 90 ? 13.445 -1.647 -11.061 1.00 88.56 90 THR A CA 1
ATOM 711 C C . THR A 1 90 ? 13.384 -3.168 -11.265 1.00 88.56 90 THR A C 1
ATOM 713 O O . THR A 1 90 ? 12.439 -3.839 -10.847 1.00 88.56 90 THR A O 1
ATOM 716 N N . ASP A 1 91 ? 14.376 -3.739 -11.954 1.00 87.44 91 ASP A N 1
ATOM 717 C CA . ASP A 1 91 ? 14.590 -5.195 -12.083 1.00 87.44 91 ASP A CA 1
ATOM 718 C C . ASP A 1 91 ? 13.371 -6.007 -12.572 1.00 87.44 91 ASP A C 1
ATOM 720 O O . ASP A 1 91 ? 13.151 -7.160 -12.189 1.00 87.44 91 ASP A O 1
ATOM 724 N N . GLY A 1 92 ? 12.544 -5.390 -13.423 1.00 88.94 92 GLY A N 1
ATOM 725 C CA . GLY A 1 92 ? 11.336 -6.006 -13.980 1.00 88.94 92 GLY A CA 1
ATOM 726 C C . GLY A 1 92 ? 10.187 -6.184 -12.980 1.00 88.94 92 GLY A C 1
ATOM 727 O O . GLY A 1 92 ? 9.263 -6.952 -13.256 1.00 88.94 92 GLY A O 1
ATOM 728 N N . HIS A 1 93 ? 10.244 -5.50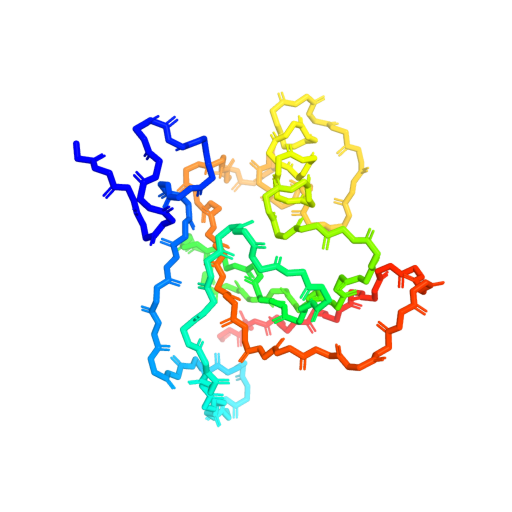9 -11.831 1.00 92.62 93 HIS A N 1
ATOM 729 C CA . HIS A 1 93 ? 9.131 -5.382 -10.896 1.00 92.62 93 HIS A CA 1
ATOM 730 C C . HIS A 1 93 ? 8.203 -4.237 -11.300 1.00 92.62 93 HIS A C 1
ATOM 732 O O . HIS A 1 93 ? 8.592 -3.304 -12.005 1.00 92.62 93 HIS A O 1
ATOM 738 N N . SER A 1 94 ? 6.965 -4.299 -10.820 1.00 93.69 94 SER A N 1
ATOM 739 C CA . SER A 1 94 ? 5.975 -3.249 -11.041 1.00 93.69 94 SER A CA 1
ATOM 740 C C . SER A 1 94 ? 5.074 -3.046 -9.825 1.00 93.69 94 SER A C 1
ATOM 742 O O . SER A 1 94 ? 5.073 -3.824 -8.867 1.00 93.69 94 SER A O 1
ATOM 744 N N . VAL A 1 95 ? 4.210 -2.031 -9.896 1.00 93.50 95 VAL A N 1
ATOM 745 C CA . VAL A 1 95 ? 3.140 -1.817 -8.912 1.00 93.50 95 VAL A CA 1
ATOM 746 C C . VAL A 1 95 ? 2.202 -3.025 -8.774 1.00 93.50 95 VAL A C 1
ATOM 748 O O . VAL A 1 95 ? 1.567 -3.188 -7.733 1.00 93.50 95 VAL A O 1
ATOM 751 N N . ASP A 1 96 ? 2.125 -3.909 -9.771 1.00 93.44 96 ASP A N 1
ATOM 752 C CA . ASP A 1 96 ? 1.311 -5.121 -9.670 1.00 93.44 96 ASP A CA 1
ATOM 753 C C . A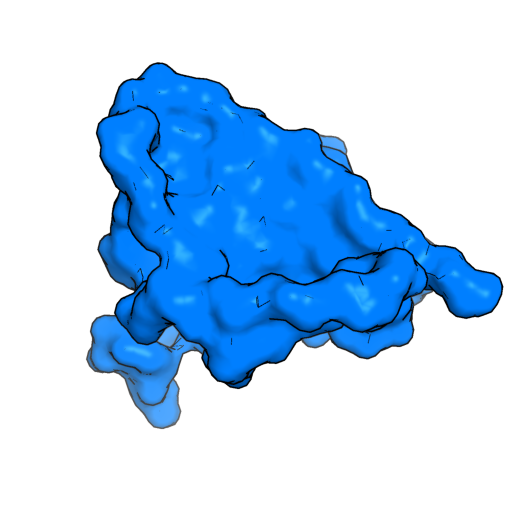SP A 1 96 ? 1.905 -6.129 -8.681 1.00 93.44 96 ASP A C 1
ATOM 755 O O . ASP A 1 96 ? 1.162 -6.905 -8.070 1.00 93.44 96 ASP A O 1
ATOM 759 N N . ASP A 1 97 ? 3.212 -6.073 -8.428 1.00 93.12 97 ASP A N 1
ATOM 760 C CA . ASP A 1 97 ? 3.891 -6.918 -7.446 1.00 93.12 97 ASP A CA 1
ATOM 761 C C . ASP A 1 97 ? 3.715 -6.410 -6.009 1.00 93.12 97 ASP A C 1
ATOM 763 O O . ASP A 1 97 ? 3.900 -7.180 -5.063 1.00 93.12 97 ASP A O 1
ATOM 767 N N . PHE A 1 98 ? 3.304 -5.148 -5.843 1.00 91.94 98 PHE A N 1
ATOM 768 C CA . PHE A 1 98 ? 3.163 -4.465 -4.559 1.00 91.94 98 PHE A CA 1
ATOM 769 C C . PHE A 1 98 ? 1.968 -4.974 -3.761 1.00 91.94 98 PHE A C 1
ATOM 771 O O . PHE A 1 98 ? 0.825 -4.958 -4.227 1.00 91.94 98 PHE A O 1
ATOM 778 N N . ARG A 1 99 ? 2.202 -5.401 -2.524 1.00 90.06 99 ARG A N 1
ATOM 779 C CA . ARG A 1 99 ? 1.154 -5.787 -1.582 1.00 90.06 99 ARG A CA 1
ATOM 780 C C . ARG A 1 99 ? 1.427 -5.248 -0.195 1.00 90.06 99 ARG A C 1
ATOM 782 O O . ARG A 1 99 ? 2.570 -5.022 0.177 1.00 90.06 99 ARG A O 1
ATOM 789 N N . ILE A 1 100 ? 0.361 -5.066 0.570 1.00 87.56 100 ILE A N 1
ATOM 790 C CA . ILE A 1 100 ? 0.412 -4.532 1.931 1.00 87.56 100 ILE A CA 1
ATOM 791 C C . ILE A 1 100 ? -0.376 -5.425 2.876 1.00 87.56 100 ILE A C 1
ATOM 793 O O . ILE A 1 100 ? -1.457 -5.911 2.539 1.00 87.56 100 ILE A O 1
ATOM 797 N N . MET A 1 101 ? 0.159 -5.605 4.073 1.00 85.44 101 MET A N 1
ATOM 798 C CA . MET A 1 101 ? -0.461 -6.377 5.136 1.00 85.44 101 MET A CA 1
ATOM 799 C C . MET A 1 101 ? -0.348 -5.606 6.441 1.00 85.44 101 MET A C 1
ATOM 801 O O . MET A 1 101 ? 0.750 -5.327 6.918 1.00 85.44 101 MET A O 1
ATOM 805 N N . GLY A 1 102 ? -1.484 -5.272 7.042 1.00 83.00 102 GLY A N 1
ATOM 806 C CA . GLY A 1 102 ? -1.486 -4.720 8.386 1.00 83.00 102 GLY A CA 1
ATOM 807 C C . GLY A 1 102 ? -1.081 -5.784 9.407 1.00 83.00 102 GLY A C 1
ATOM 808 O O . GLY A 1 102 ? -1.678 -6.851 9.420 1.00 83.00 102 GLY A O 1
ATOM 809 N N . LEU A 1 103 ? -0.102 -5.495 10.271 1.00 80.19 103 LEU A N 1
ATOM 810 C CA . LEU A 1 103 ? 0.389 -6.444 11.277 1.00 80.19 103 LEU A CA 1
ATOM 811 C C . LEU A 1 103 ? -0.196 -6.209 12.674 1.00 80.19 103 LEU A C 1
ATOM 813 O O . LEU A 1 103 ? -0.676 -7.144 13.311 1.00 80.19 103 LEU A O 1
ATOM 817 N N . LYS A 1 104 ? -0.119 -4.969 13.176 1.00 81.06 104 LYS A N 1
ATOM 818 C CA . LYS A 1 104 ? -0.630 -4.577 14.503 1.00 81.06 104 LYS A CA 1
ATOM 819 C C . LYS A 1 104 ? -0.832 -3.067 14.609 1.00 81.06 104 LYS A C 1
ATOM 821 O O . LYS A 1 104 ? -0.163 -2.302 13.919 1.00 81.06 104 LYS A O 1
ATOM 826 N N . LYS A 1 105 ? -1.670 -2.627 15.551 1.00 81.62 105 LYS A N 1
ATOM 827 C CA . LYS A 1 105 ? -1.702 -1.218 15.973 1.00 81.62 105 LYS A CA 1
ATOM 828 C C . LYS A 1 105 ? -0.515 -0.901 16.888 1.00 81.62 105 LYS A C 1
ATOM 830 O O . LYS A 1 105 ? -0.046 -1.765 17.627 1.00 81.62 105 LYS A O 1
ATOM 835 N N . THR A 1 106 ? -0.047 0.339 16.854 1.00 75.31 106 THR A N 1
ATOM 836 C CA . THR A 1 106 ? 0.970 0.891 17.750 1.00 75.31 106 THR A CA 1
ATOM 837 C C . THR A 1 106 ? 0.380 2.029 18.578 1.00 75.31 106 THR A C 1
ATOM 839 O O . THR A 1 106 ? -0.497 2.758 18.126 1.00 75.31 106 THR A O 1
ATOM 842 N N . GLN A 1 107 ? 0.855 2.169 19.815 1.00 70.44 107 GLN A N 1
ATOM 843 C CA . GLN A 1 107 ? 0.479 3.271 20.707 1.00 70.44 107 GLN A CA 1
ATOM 844 C C . GLN A 1 107 ? 1.387 4.499 20.529 1.00 70.44 107 GLN A C 1
ATOM 846 O O . GLN A 1 107 ? 1.153 5.539 21.135 1.00 70.44 107 GLN A O 1
ATOM 851 N N . ARG A 1 108 ? 2.448 4.390 19.717 1.00 64.88 108 ARG A N 1
ATOM 852 C CA . ARG A 1 108 ? 3.364 5.502 19.445 1.00 64.88 108 ARG A CA 1
ATOM 853 C C . ARG A 1 108 ? 2.700 6.461 18.453 1.00 64.88 108 ARG A C 1
ATOM 855 O O . ARG A 1 108 ? 2.397 6.060 17.335 1.00 64.88 108 ARG A O 1
ATOM 862 N N . ILE A 1 109 ? 2.489 7.708 18.865 1.00 60.44 109 ILE A N 1
ATOM 863 C CA . ILE A 1 109 ? 1.919 8.788 18.046 1.00 60.44 109 ILE A CA 1
ATOM 864 C C . ILE A 1 109 ? 3.044 9.780 17.708 1.00 60.44 109 ILE A C 1
ATOM 866 O O . ILE A 1 109 ? 3.866 10.084 18.572 1.00 60.44 109 ILE A O 1
ATOM 870 N N . GLY A 1 110 ? 3.091 10.285 16.470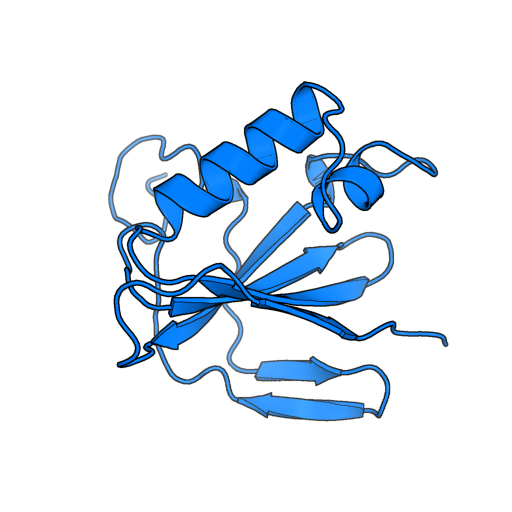 1.00 54.94 110 GLY A N 1
ATOM 871 C CA . GLY A 1 110 ? 3.934 11.433 16.097 1.00 54.94 110 GLY A CA 1
ATOM 872 C C . GLY A 1 110 ? 5.426 11.153 15.853 1.00 54.94 110 GLY A C 1
ATOM 873 O O . GLY A 1 110 ? 6.242 12.050 16.033 1.00 54.94 110 GLY A O 1
ATOM 874 N N . ARG A 1 111 ? 5.811 9.932 15.459 1.00 59.00 111 ARG A N 1
ATOM 875 C CA . ARG A 1 111 ? 7.188 9.565 15.068 1.00 59.00 111 ARG A CA 1
ATOM 876 C C . ARG A 1 111 ? 7.330 9.332 13.555 1.00 59.00 111 ARG A C 1
ATOM 878 O O . ARG A 1 111 ? 6.395 8.919 12.875 1.00 59.00 111 ARG A O 1
ATOM 885 N N . VAL A 1 112 ? 8.534 9.564 13.033 1.00 57.09 112 VAL A N 1
ATOM 886 C CA . VAL A 1 112 ? 8.895 9.272 11.633 1.00 57.09 112 VAL A CA 1
ATOM 887 C C . VAL A 1 112 ? 8.743 7.768 11.352 1.00 57.09 112 VAL A C 1
ATOM 889 O O . VAL A 1 112 ? 9.086 6.975 12.237 1.00 57.09 112 VAL A O 1
ATOM 892 N N . PRO A 1 113 ? 8.261 7.359 10.159 1.00 59.28 113 PRO A N 1
ATOM 893 C CA . PRO A 1 113 ? 8.181 5.951 9.810 1.00 59.28 113 PRO A CA 1
ATOM 894 C C . PRO A 1 113 ? 9.536 5.247 9.909 1.00 59.28 113 PRO A C 1
ATOM 896 O O . PRO A 1 113 ? 10.528 5.746 9.378 1.00 59.28 113 PRO A O 1
ATOM 899 N N . GLN A 1 114 ? 9.575 4.092 10.576 1.00 62.50 114 GLN A N 1
ATOM 900 C CA . GLN A 1 114 ? 10.773 3.249 10.639 1.00 62.50 114 GLN A CA 1
ATOM 901 C C . GLN A 1 114 ? 10.633 2.077 9.676 1.00 62.50 114 GLN A C 1
ATOM 903 O O . GLN A 1 114 ? 9.622 1.372 9.697 1.00 62.50 114 GLN A O 1
ATOM 908 N N . TYR A 1 115 ? 11.656 1.889 8.846 1.00 62.00 115 TYR A N 1
ATOM 909 C CA . TYR A 1 115 ? 11.751 0.804 7.879 1.00 62.00 115 TYR A CA 1
ATOM 910 C C . TYR A 1 115 ? 12.699 -0.263 8.420 1.00 62.00 115 TYR A C 1
ATOM 912 O O . TYR A 1 115 ? 13.833 0.049 8.779 1.00 62.00 115 TYR A O 1
ATOM 920 N N . HIS A 1 116 ? 12.248 -1.512 8.459 1.00 64.69 116 HIS A N 1
ATOM 921 C CA . HIS A 1 116 ? 13.118 -2.659 8.706 1.00 64.69 116 HIS A CA 1
ATOM 922 C C . HIS A 1 116 ? 12.967 -3.627 7.532 1.00 64.69 116 HIS A C 1
ATOM 924 O O . HIS A 1 116 ? 11.861 -4.078 7.240 1.00 64.69 116 HIS A O 1
ATOM 930 N N . GLU A 1 117 ? 14.048 -3.936 6.828 1.00 53.88 117 GLU A N 1
ATOM 931 C CA . GLU A 1 117 ? 14.019 -4.897 5.724 1.00 53.88 117 GLU A CA 1
ATOM 932 C C . GLU A 1 117 ? 14.195 -6.327 6.248 1.00 53.88 117 GLU A C 1
ATOM 934 O O . GLU A 1 117 ? 15.018 -6.577 7.127 1.00 53.88 117 GLU A O 1
ATOM 939 N N . ALA A 1 118 ? 13.434 -7.277 5.700 1.00 51.22 118 ALA A N 1
ATOM 940 C CA . ALA A 1 118 ? 13.716 -8.701 5.835 1.00 51.22 118 ALA A CA 1
ATOM 941 C C . ALA A 1 118 ? 13.855 -9.319 4.437 1.00 51.22 118 ALA A C 1
ATOM 943 O O . ALA A 1 118 ? 12.879 -9.542 3.715 1.00 51.22 118 ALA A O 1
ATOM 944 N N . ILE A 1 119 ? 15.103 -9.565 4.045 1.00 40.78 119 ILE A N 1
ATOM 945 C CA . ILE A 1 119 ? 15.483 -10.082 2.729 1.00 40.78 119 ILE A CA 1
ATOM 946 C C . ILE A 1 119 ? 15.387 -11.611 2.741 1.00 40.78 119 ILE A C 1
ATOM 948 O O . ILE A 1 119 ? 16.184 -12.257 3.412 1.00 40.78 119 ILE A O 1
ATOM 952 N N . MET A 1 120 ? 14.415 -12.200 2.024 1.00 38.66 120 MET A N 1
ATOM 953 C CA . MET A 1 120 ? 14.415 -13.646 1.750 1.00 38.66 120 MET A CA 1
ATOM 954 C C . MET A 1 120 ? 15.464 -13.907 0.676 1.00 38.66 120 MET A C 1
ATOM 956 O O . MET A 1 120 ? 15.168 -13.752 -0.509 1.00 38.66 120 MET A O 1
ATOM 960 N N . ASP A 1 121 ? 16.681 -14.225 1.095 1.00 30.67 121 ASP A N 1
ATOM 961 C CA . ASP A 1 121 ? 17.648 -14.889 0.231 1.00 30.67 121 ASP A CA 1
ATOM 962 C C . ASP A 1 121 ? 17.442 -16.394 0.416 1.00 30.67 121 ASP A C 1
ATOM 964 O O . ASP A 1 121 ? 17.458 -16.904 1.539 1.00 30.67 121 ASP A O 1
ATOM 968 N N . GLY A 1 122 ? 17.090 -17.050 -0.691 1.00 33.56 122 GLY A N 1
ATOM 969 C CA . GLY A 1 122 ? 16.983 -18.504 -0.784 1.00 33.56 122 GLY A CA 1
ATOM 970 C C . GLY A 1 122 ? 18.340 -19.152 -0.983 1.00 33.56 122 GLY A C 1
ATOM 971 O O . GLY A 1 122 ? 19.246 -18.465 -1.507 1.00 33.56 122 GLY A O 1
#

Secondary structure (DSSP, 8-state):
---TT--TT-SSGGGB---SEEE-TT--EEE--S---TT-EEEEEEEEETTT--EEEEEEEEEEHHHHHHHHHHHHHHT---TTTGGGTSTT--GGGEEEEEEEE----S-PPEEEEE----

Organism: Dreissena polymorpha (NCBI:txid45954)